Protein AF-A0A976C991-F1 (afdb_monomer_lite)

Structure (mmCIF, N/CA/C/O backbone):
data_AF-A0A976C991-F1
#
_entry.id   AF-A0A976C991-F1
#
loop_
_atom_site.group_PDB
_atom_site.id
_atom_site.type_symbol
_atom_site.label_atom_id
_atom_site.label_alt_id
_atom_site.label_comp_id
_atom_site.label_asym_id
_atom_site.label_entity_id
_atom_site.label_seq_id
_atom_site.pdbx_PDB_ins_code
_atom_site.Cartn_x
_atom_site.Cartn_y
_atom_site.Cartn_z
_atom_site.occupancy
_atom_site.B_iso_or_equiv
_atom_site.auth_seq_id
_atom_site.auth_comp_id
_atom_site.auth_asym_id
_atom_site.auth_atom_id
_atom_site.pdbx_PDB_model_num
ATOM 1 N N . MET A 1 1 ? 49.036 -10.020 -31.553 1.00 48.12 1 MET A N 1
ATOM 2 C CA . MET A 1 1 ? 48.345 -9.049 -30.674 1.00 48.12 1 MET A CA 1
ATOM 3 C C . MET A 1 1 ? 46.833 -9.334 -30.714 1.00 48.12 1 MET A C 1
ATOM 5 O O . MET A 1 1 ? 46.121 -8.750 -31.509 1.00 48.12 1 MET A O 1
ATOM 9 N N . ARG A 1 2 ? 46.355 -10.340 -29.954 1.00 54.47 2 ARG A N 1
ATOM 10 C CA . ARG A 1 2 ? 44.954 -10.852 -29.941 1.00 54.47 2 ARG A CA 1
ATOM 11 C C . ARG A 1 2 ? 44.225 -10.530 -28.621 1.00 54.47 2 ARG A C 1
ATOM 13 O O . ARG A 1 2 ? 43.400 -11.295 -28.138 1.00 54.47 2 ARG A O 1
ATOM 20 N N . ARG A 1 3 ? 44.553 -9.409 -27.989 1.00 54.09 3 ARG A N 1
ATOM 21 C CA . ARG A 1 3 ? 43.714 -8.821 -26.937 1.00 54.09 3 ARG A CA 1
ATOM 22 C C . ARG A 1 3 ? 43.017 -7.655 -27.618 1.00 54.09 3 ARG A C 1
ATOM 24 O O . ARG A 1 3 ? 43.765 -6.784 -28.029 1.00 54.09 3 ARG A O 1
ATOM 31 N N . SER A 1 4 ? 41.691 -7.688 -27.826 1.00 55.81 4 SER A N 1
ATOM 32 C CA . SER A 1 4 ? 40.838 -6.485 -28.043 1.00 55.81 4 SER A CA 1
ATOM 33 C C . SER A 1 4 ? 39.461 -6.732 -28.715 1.00 55.81 4 SER A C 1
ATOM 35 O O . SER A 1 4 ? 38.789 -5.760 -29.018 1.00 55.81 4 SER A O 1
ATOM 37 N N . GLN A 1 5 ? 38.951 -7.955 -28.928 1.00 55.62 5 GLN A N 1
ATOM 38 C CA . GLN A 1 5 ? 37.542 -8.116 -29.385 1.00 55.62 5 GLN A CA 1
ATOM 39 C C . GLN A 1 5 ? 36.626 -8.748 -28.332 1.00 55.62 5 GLN A C 1
ATOM 41 O O . GLN A 1 5 ? 35.486 -8.323 -28.167 1.00 55.62 5 GLN A O 1
ATOM 46 N N . SER A 1 6 ? 37.133 -9.704 -27.550 1.00 58.56 6 SER A N 1
ATOM 47 C CA . SER A 1 6 ? 36.365 -10.350 -26.480 1.00 58.56 6 SER A CA 1
ATOM 48 C C . SER A 1 6 ? 36.049 -9.396 -25.325 1.00 58.56 6 SER A C 1
ATOM 50 O O . SER A 1 6 ? 34.901 -9.326 -24.904 1.00 58.56 6 SER A O 1
ATOM 52 N N . THR A 1 7 ? 37.026 -8.618 -24.849 1.00 62.84 7 THR A N 1
ATOM 53 C CA . THR A 1 7 ? 36.824 -7.655 -23.753 1.00 62.84 7 THR A CA 1
ATOM 54 C C . THR A 1 7 ? 35.866 -6.537 -24.149 1.00 62.84 7 THR A C 1
ATOM 56 O O . THR A 1 7 ? 34.991 -6.207 -23.365 1.00 62.84 7 THR A O 1
ATOM 59 N N . ILE A 1 8 ? 35.962 -6.024 -25.383 1.00 66.44 8 ILE A N 1
ATOM 60 C CA . ILE A 1 8 ? 35.018 -5.034 -25.921 1.00 66.44 8 ILE A CA 1
ATOM 61 C C . ILE A 1 8 ? 33.600 -5.622 -25.903 1.00 66.44 8 ILE A C 1
ATOM 63 O O . ILE A 1 8 ? 32.719 -5.065 -25.262 1.00 66.44 8 ILE A O 1
ATOM 67 N N . ASN A 1 9 ? 33.378 -6.810 -26.471 1.00 70.62 9 ASN A N 1
ATOM 68 C CA . ASN A 1 9 ? 32.051 -7.437 -26.461 1.00 70.62 9 ASN A CA 1
ATOM 69 C C . ASN A 1 9 ? 31.515 -7.708 -25.044 1.00 70.62 9 ASN A C 1
ATOM 71 O O . ASN A 1 9 ? 30.318 -7.578 -24.801 1.00 70.62 9 ASN A O 1
ATOM 75 N N . ILE A 1 10 ? 32.385 -8.054 -24.094 1.00 73.62 10 ILE A N 1
ATOM 76 C CA . ILE A 1 10 ? 32.009 -8.252 -22.690 1.00 73.62 10 ILE A CA 1
ATOM 77 C C . ILE A 1 10 ? 31.616 -6.917 -22.043 1.00 73.62 10 ILE A C 1
ATOM 79 O O . ILE A 1 10 ? 30.524 -6.809 -21.490 1.00 73.62 10 ILE A O 1
ATOM 83 N N . THR A 1 11 ? 32.453 -5.883 -22.151 1.00 76.06 11 THR A N 1
ATOM 84 C CA . THR A 1 11 ? 32.190 -4.555 -21.579 1.00 76.06 11 THR A CA 1
ATOM 85 C C . THR A 1 11 ? 30.920 -3.935 -22.160 1.00 76.06 11 THR A C 1
ATOM 87 O O . THR A 1 11 ? 30.093 -3.436 -21.403 1.00 76.06 11 THR A O 1
ATOM 90 N N . TYR A 1 12 ? 30.693 -4.045 -23.472 1.00 79.50 12 TYR A N 1
ATOM 91 C CA . TYR A 1 12 ? 29.457 -3.579 -24.107 1.00 79.50 12 TYR A CA 1
ATOM 92 C C . TYR A 1 12 ? 28.224 -4.340 -23.604 1.00 79.50 12 TYR A C 1
ATOM 94 O O . TYR A 1 12 ? 27.193 -3.720 -23.357 1.00 79.50 12 TYR A O 1
ATOM 102 N N . ARG A 1 13 ? 28.313 -5.660 -23.379 1.00 81.12 13 ARG A N 1
ATOM 103 C CA . ARG A 1 13 ? 27.213 -6.433 -22.774 1.00 81.12 13 ARG A CA 1
ATOM 104 C C . ARG A 1 13 ? 26.906 -5.979 -21.350 1.00 81.12 13 ARG A C 1
ATOM 106 O O . ARG A 1 13 ? 25.734 -5.850 -21.016 1.00 81.12 13 ARG A O 1
ATOM 113 N N . TYR A 1 14 ? 27.925 -5.707 -20.534 1.00 84.12 14 TYR A N 1
ATOM 114 C CA . TYR A 1 14 ? 27.724 -5.179 -19.182 1.00 84.12 14 TYR A CA 1
ATOM 115 C C . TYR A 1 14 ? 27.100 -3.782 -19.195 1.00 84.12 14 TYR A C 1
ATOM 117 O O . TYR A 1 14 ? 26.157 -3.539 -18.447 1.00 84.12 14 TYR A O 1
ATOM 125 N N . ILE A 1 15 ? 27.568 -2.892 -20.075 1.00 85.44 15 ILE A N 1
ATOM 126 C CA . ILE A 1 15 ? 27.014 -1.541 -20.225 1.00 85.44 15 ILE A CA 1
ATOM 127 C C . ILE A 1 15 ? 25.557 -1.607 -20.694 1.00 85.44 15 ILE A C 1
ATOM 129 O O . ILE A 1 15 ? 24.692 -0.993 -20.079 1.00 85.44 15 ILE A O 1
ATOM 133 N N . LEU A 1 16 ? 25.253 -2.393 -21.732 1.00 82.50 16 LEU A N 1
ATOM 134 C CA . LEU A 1 16 ? 23.885 -2.558 -22.231 1.00 82.50 16 LEU A CA 1
ATOM 135 C C . LEU A 1 16 ? 22.964 -3.192 -21.186 1.00 82.50 16 LEU A C 1
ATOM 137 O O . LEU A 1 16 ? 21.811 -2.783 -21.064 1.00 82.50 16 LEU A O 1
ATOM 141 N N . LEU A 1 17 ? 23.448 -4.169 -20.417 1.00 84.31 17 LEU A N 1
ATOM 142 C CA . LEU A 1 17 ? 22.685 -4.766 -19.323 1.00 84.31 17 LEU A CA 1
ATOM 143 C C . LEU A 1 17 ? 22.387 -3.729 -18.233 1.00 84.31 17 LEU A C 1
ATOM 145 O O . LEU A 1 17 ? 21.232 -3.586 -17.843 1.00 84.31 17 LEU A O 1
ATOM 149 N N . ALA A 1 18 ? 23.398 -2.978 -17.790 1.00 85.06 18 ALA A N 1
ATOM 150 C CA . ALA A 1 18 ? 23.240 -1.929 -16.788 1.00 85.06 18 ALA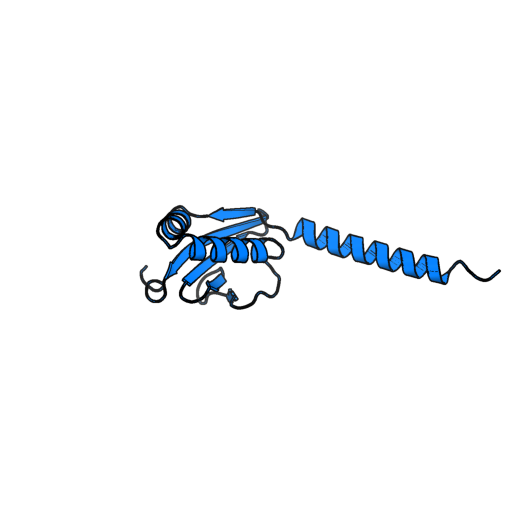 A CA 1
ATOM 151 C C . ALA A 1 18 ? 22.265 -0.840 -17.261 1.00 85.06 18 ALA A C 1
ATOM 153 O O . ALA A 1 18 ? 21.334 -0.517 -16.536 1.00 85.06 18 ALA A O 1
ATOM 154 N N . ILE A 1 19 ? 22.397 -0.357 -18.503 1.00 84.56 19 ILE A N 1
ATOM 155 C CA . ILE A 1 19 ? 21.478 0.625 -19.098 1.00 84.56 19 ILE A CA 1
ATOM 156 C C . ILE A 1 19 ? 20.045 0.087 -19.121 1.00 84.56 19 ILE A C 1
ATOM 158 O O . ILE A 1 19 ? 19.134 0.784 -18.689 1.00 84.56 19 ILE A O 1
ATOM 162 N N . ASN A 1 20 ? 19.821 -1.150 -19.572 1.00 83.19 20 ASN A N 1
ATOM 163 C CA . ASN A 1 20 ? 18.478 -1.736 -19.602 1.00 83.19 20 ASN A CA 1
ATOM 164 C C . ASN A 1 20 ? 17.877 -1.892 -18.201 1.00 83.19 20 ASN A C 1
ATOM 166 O O . ASN A 1 20 ? 16.689 -1.638 -18.017 1.00 83.19 20 ASN A O 1
ATOM 170 N N . ILE A 1 21 ? 18.680 -2.294 -17.215 1.00 80.94 21 ILE A N 1
ATOM 171 C CA . ILE A 1 21 ? 18.247 -2.394 -15.817 1.00 80.94 21 ILE A CA 1
ATOM 172 C C . ILE A 1 21 ? 17.897 -1.007 -15.273 1.00 80.94 21 ILE A C 1
ATOM 174 O O . ILE A 1 21 ? 16.830 -0.836 -14.693 1.00 80.94 21 ILE A O 1
ATOM 178 N N . THR A 1 22 ? 18.749 -0.008 -15.498 1.00 80.75 22 THR A N 1
ATOM 179 C CA . THR A 1 22 ? 18.530 1.365 -15.032 1.00 80.75 22 THR A CA 1
ATOM 180 C C . THR A 1 22 ? 17.316 2.002 -15.704 1.00 80.75 22 THR A C 1
A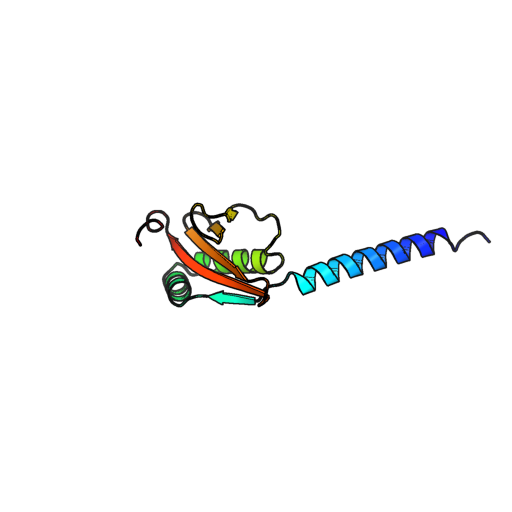TOM 182 O O . THR A 1 22 ? 16.498 2.604 -15.019 1.00 80.75 22 THR A O 1
ATOM 185 N N . ILE A 1 23 ? 17.141 1.823 -17.016 1.00 77.00 23 ILE A N 1
ATOM 186 C CA . ILE A 1 23 ? 15.960 2.299 -17.747 1.00 77.00 23 ILE A CA 1
ATOM 187 C C . ILE A 1 23 ? 14.697 1.614 -17.218 1.00 77.00 23 ILE A C 1
ATOM 189 O O . ILE A 1 23 ? 13.717 2.295 -16.926 1.00 77.00 23 ILE A O 1
ATOM 193 N N . ARG A 1 24 ? 14.719 0.285 -17.026 1.00 74.19 24 ARG A N 1
ATOM 194 C CA . ARG A 1 24 ? 13.599 -0.440 -16.402 1.00 74.19 24 ARG A CA 1
ATOM 195 C C . ARG A 1 24 ? 13.284 0.105 -15.017 1.00 74.19 24 ARG A C 1
ATOM 197 O O . ARG A 1 24 ? 12.115 0.315 -14.722 1.00 74.19 24 ARG A O 1
ATOM 204 N N . TYR A 1 25 ? 14.301 0.360 -14.199 1.00 73.81 25 TYR A N 1
ATOM 205 C CA . TYR A 1 25 ? 14.132 0.899 -12.855 1.00 73.81 25 TYR A CA 1
ATOM 206 C C . TYR A 1 25 ? 13.489 2.292 -12.882 1.00 73.81 25 TYR A C 1
ATOM 208 O O . TYR A 1 25 ? 12.464 2.499 -12.243 1.00 73.81 25 TYR A O 1
ATOM 216 N N . ILE A 1 26 ? 14.017 3.220 -13.687 1.00 73.25 26 ILE A N 1
ATOM 217 C CA . ILE A 1 26 ? 13.503 4.596 -13.788 1.00 73.25 26 ILE A CA 1
ATOM 218 C C . ILE A 1 26 ? 12.048 4.621 -14.280 1.00 73.25 26 ILE A C 1
ATOM 220 O O . ILE A 1 26 ? 11.241 5.367 -13.738 1.00 73.25 26 ILE A O 1
ATOM 224 N N . ILE A 1 27 ? 11.699 3.796 -15.274 1.00 72.44 27 ILE A N 1
ATOM 225 C CA . ILE A 1 27 ? 10.339 3.750 -15.840 1.00 72.44 27 ILE A CA 1
ATOM 226 C C . ILE A 1 27 ? 9.356 3.013 -14.911 1.00 72.44 27 ILE A C 1
ATOM 228 O O . ILE A 1 27 ? 8.153 3.258 -14.965 1.00 72.44 27 ILE A O 1
ATOM 232 N N . SER A 1 28 ? 9.846 2.118 -14.048 1.00 72.00 28 SER A N 1
ATOM 233 C CA . SER A 1 28 ? 8.989 1.344 -13.139 1.00 72.00 28 SER A CA 1
ATOM 234 C C . SER A 1 28 ? 8.672 2.079 -11.843 1.00 72.00 28 SER A C 1
ATOM 236 O O . SER A 1 28 ? 7.652 1.779 -11.233 1.00 72.00 28 SER A O 1
ATOM 238 N N . MET A 1 29 ? 9.476 3.054 -11.413 1.00 82.56 29 MET A N 1
ATOM 239 C CA . MET A 1 29 ? 9.196 3.787 -10.177 1.00 82.56 29 MET A CA 1
ATOM 240 C C . MET A 1 29 ? 7.885 4.574 -10.272 1.00 82.56 29 MET A C 1
ATOM 242 O O . MET A 1 29 ? 7.695 5.388 -11.171 1.00 82.56 29 MET A O 1
ATOM 246 N N . HIS A 1 30 ? 6.984 4.343 -9.319 1.00 90.94 30 HIS A N 1
ATOM 247 C CA . HIS A 1 30 ? 5.720 5.063 -9.209 1.00 90.94 30 HIS A CA 1
ATOM 248 C C . HIS A 1 30 ? 5.728 5.999 -8.002 1.00 90.94 30 HIS A C 1
ATOM 250 O O . HIS A 1 30 ? 6.245 5.674 -6.933 1.00 90.94 30 HIS A O 1
ATOM 256 N N . THR A 1 31 ? 5.105 7.162 -8.158 1.00 94.12 31 THR A N 1
ATOM 257 C CA . THR A 1 31 ? 4.843 8.075 -7.046 1.00 94.12 31 THR A CA 1
ATOM 258 C C . THR A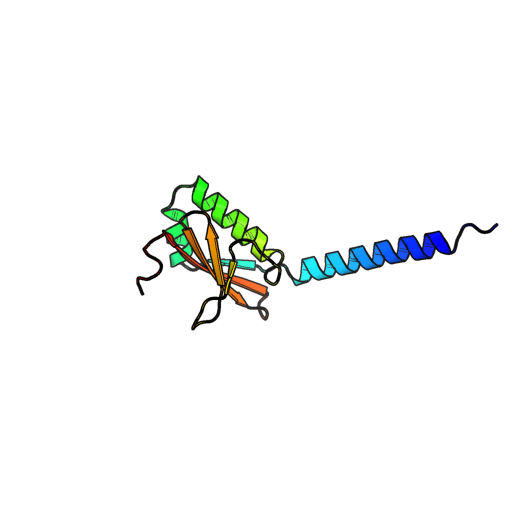 1 31 ? 3.761 7.482 -6.155 1.00 94.12 31 THR A C 1
ATOM 260 O O . THR A 1 31 ? 2.760 6.953 -6.642 1.00 94.12 31 THR A O 1
ATOM 263 N N . ILE A 1 32 ? 3.945 7.571 -4.841 1.00 97.06 32 ILE A N 1
ATOM 264 C CA . ILE A 1 32 ? 2.974 7.052 -3.881 1.00 97.06 32 ILE A CA 1
ATOM 265 C C . ILE A 1 32 ? 2.012 8.166 -3.490 1.00 97.06 32 ILE A C 1
ATOM 267 O O . ILE A 1 32 ? 2.433 9.238 -3.056 1.00 97.06 32 ILE A O 1
ATOM 271 N N . ILE A 1 33 ? 0.715 7.892 -3.594 1.00 97.56 33 ILE A N 1
ATOM 272 C CA . ILE A 1 33 ? -0.345 8.776 -3.112 1.00 97.56 33 ILE A CA 1
ATOM 273 C C . ILE A 1 33 ? -1.141 8.025 -2.052 1.00 97.56 33 ILE A C 1
ATOM 275 O O . ILE A 1 33 ? -1.478 6.859 -2.235 1.00 97.56 33 ILE A O 1
ATOM 279 N N . TYR A 1 34 ? -1.464 8.694 -0.949 1.00 97.50 34 TYR A N 1
ATOM 280 C CA . TYR A 1 34 ? -2.288 8.134 0.119 1.00 97.50 34 TYR A CA 1
ATOM 281 C C . TYR A 1 34 ? -3.639 8.840 0.141 1.00 97.50 34 TYR A C 1
ATOM 283 O O . TYR A 1 34 ? -3.705 10.069 0.099 1.00 97.50 34 TYR A O 1
ATOM 291 N N . THR A 1 35 ? -4.724 8.076 0.240 1.00 97.69 35 THR A N 1
ATOM 292 C CA . THR A 1 35 ? -6.039 8.654 0.538 1.00 97.69 35 THR A CA 1
ATOM 293 C C . THR A 1 35 ? -6.068 9.221 1.959 1.00 97.69 35 THR A C 1
ATOM 295 O O . THR A 1 35 ? -5.270 8.843 2.821 1.00 97.69 35 THR A O 1
ATOM 298 N N . LYS A 1 36 ? -7.061 10.072 2.247 1.00 96.06 36 LYS A N 1
ATOM 299 C CA . LYS A 1 36 ? -7.296 10.574 3.610 1.00 96.06 36 LYS A CA 1
ATOM 300 C C . LYS A 1 36 ? -7.502 9.440 4.622 1.00 96.06 36 LYS A C 1
ATOM 302 O O . LYS A 1 36 ? -6.997 9.541 5.735 1.00 96.06 36 LYS A O 1
ATOM 307 N N . SER A 1 37 ? -8.196 8.362 4.230 1.00 94.88 37 SER A N 1
ATOM 308 C CA . SER A 1 37 ? -8.396 7.184 5.092 1.00 94.88 37 SER A CA 1
ATOM 309 C C . SER A 1 37 ? -7.060 6.539 5.456 1.00 94.88 37 SER A C 1
ATOM 311 O O . SER A 1 37 ? -6.722 6.416 6.632 1.00 94.88 37 SER A O 1
ATOM 313 N N . ALA A 1 38 ? -6.235 6.240 4.447 1.00 96.50 38 ALA A N 1
ATOM 314 C CA . ALA A 1 38 ? -4.927 5.628 4.649 1.00 96.50 38 ALA A CA 1
ATOM 315 C C . ALA A 1 38 ? -4.009 6.498 5.525 1.00 96.50 38 ALA A C 1
ATOM 317 O O . ALA A 1 38 ? -3.360 5.986 6.439 1.00 96.50 38 ALA A O 1
ATOM 318 N N . GLN A 1 39 ? -3.985 7.814 5.284 1.00 97.44 39 GLN A N 1
ATOM 319 C CA . GLN A 1 39 ? -3.226 8.765 6.100 1.00 97.44 39 GLN A CA 1
ATOM 320 C C . GLN A 1 39 ? -3.684 8.750 7.562 1.00 97.44 39 GLN A C 1
ATOM 322 O O . GLN A 1 39 ? -2.850 8.715 8.467 1.00 97.44 39 GLN A O 1
ATOM 327 N N . GLN A 1 40 ? -4.997 8.748 7.802 1.00 95.69 40 GLN A N 1
ATOM 328 C CA . GLN A 1 40 ? -5.549 8.734 9.152 1.00 95.69 40 GLN A CA 1
ATOM 329 C C . GLN A 1 40 ? -5.211 7.434 9.889 1.00 95.69 40 GLN A C 1
ATOM 331 O O . GLN A 1 40 ? -4.797 7.478 11.049 1.00 95.69 40 GLN A O 1
ATOM 336 N N . SER A 1 41 ? -5.314 6.288 9.215 1.00 94.81 41 SER A N 1
ATOM 337 C CA . SER A 1 41 ? -4.932 4.992 9.779 1.00 94.81 41 SER A CA 1
ATOM 338 C C . SER A 1 41 ? -3.448 4.942 10.146 1.00 94.81 41 SER A C 1
ATOM 340 O O . SER A 1 41 ? -3.105 4.546 11.260 1.00 94.81 41 SER A O 1
ATOM 342 N N . LEU A 1 42 ? -2.562 5.400 9.253 1.00 95.69 42 LEU A N 1
ATOM 343 C CA . LEU A 1 42 ? -1.117 5.481 9.506 1.00 95.69 42 LEU A CA 1
ATOM 344 C C . LEU A 1 42 ? -0.774 6.425 10.664 1.00 95.69 42 LEU A C 1
ATOM 346 O O . LEU A 1 42 ? 0.135 6.136 11.437 1.00 95.69 42 LEU A O 1
ATOM 350 N N . LYS A 1 43 ? -1.515 7.527 10.814 1.00 95.50 43 LYS A N 1
ATOM 351 C CA . LYS A 1 43 ? -1.338 8.477 11.920 1.00 95.50 43 LYS A CA 1
ATOM 352 C C . LYS A 1 43 ? -1.773 7.901 13.272 1.00 95.50 43 LYS A C 1
ATOM 354 O O . LYS A 1 43 ? -1.183 8.243 14.291 1.00 95.50 43 LYS A O 1
ATOM 359 N N . ASN A 1 44 ? -2.800 7.053 13.284 1.00 92.38 44 ASN A N 1
ATOM 360 C CA . ASN A 1 44 ? -3.392 6.512 14.510 1.00 92.38 44 ASN A CA 1
ATOM 361 C C . ASN A 1 44 ? -2.708 5.234 15.024 1.00 92.38 44 ASN A C 1
ATOM 363 O O . ASN A 1 44 ? -2.954 4.826 16.158 1.00 92.38 44 ASN A O 1
ATOM 367 N N . MET A 1 45 ? -1.888 4.569 14.209 1.00 92.56 45 MET A N 1
ATOM 368 C CA . MET A 1 45 ? -1.175 3.357 14.621 1.00 92.56 45 MET A CA 1
ATOM 369 C C . MET A 1 45 ? 0.153 3.667 15.328 1.00 92.56 45 MET A C 1
ATOM 371 O O . MET A 1 45 ? 0.653 4.788 15.318 1.00 92.56 45 MET A O 1
ATOM 375 N N . GLN A 1 46 ? 0.770 2.638 15.913 1.00 94.62 46 GLN A N 1
ATOM 376 C CA . GLN A 1 46 ? 2.106 2.755 16.503 1.00 94.62 46 GLN A CA 1
ATOM 377 C C . GLN A 1 46 ? 3.139 3.185 15.451 1.00 94.62 46 GLN A C 1
ATOM 379 O O . GLN A 1 46 ? 3.204 2.599 14.367 1.00 94.62 46 GLN A O 1
ATOM 384 N N . SER A 1 47 ? 3.998 4.145 15.800 1.00 94.25 47 SER A N 1
ATOM 385 C CA . SER A 1 47 ? 4.990 4.747 14.894 1.00 94.25 47 SER A CA 1
ATOM 386 C C . SER A 1 47 ? 5.888 3.714 14.208 1.00 94.25 47 SER A C 1
ATOM 388 O O . SER A 1 47 ? 6.072 3.759 12.994 1.00 94.25 47 SER A O 1
ATOM 390 N N . ALA A 1 48 ? 6.371 2.721 14.959 1.00 96.12 48 ALA A N 1
ATOM 391 C CA . ALA A 1 48 ? 7.184 1.634 14.418 1.00 96.12 48 ALA A CA 1
ATOM 392 C C . ALA A 1 48 ? 6.432 0.809 13.357 1.00 96.12 48 ALA A C 1
ATOM 394 O O . ALA A 1 48 ? 7.020 0.369 12.370 1.00 96.12 48 ALA A O 1
ATOM 395 N N . LYS A 1 49 ? 5.119 0.611 13.529 1.00 96.31 49 LYS A N 1
ATOM 396 C CA . LYS A 1 49 ? 4.298 -0.118 12.558 1.00 96.31 49 LYS A CA 1
ATOM 397 C C . LYS A 1 49 ? 4.040 0.715 11.305 1.00 96.31 49 LYS A C 1
ATOM 399 O O . LYS A 1 49 ? 4.141 0.171 10.208 1.00 96.31 49 LYS A O 1
ATOM 404 N N . ALA A 1 50 ? 3.765 2.010 11.464 1.00 97.06 50 ALA A N 1
ATOM 405 C CA . ALA A 1 50 ? 3.605 2.929 10.341 1.00 97.06 50 ALA A CA 1
ATOM 406 C C . ALA A 1 50 ? 4.875 2.966 9.483 1.00 97.06 50 ALA A C 1
ATOM 408 O O . ALA A 1 50 ? 4.792 2.765 8.275 1.00 97.06 50 ALA A O 1
ATOM 409 N N . ALA A 1 51 ? 6.048 3.103 10.109 1.00 97.56 51 ALA A N 1
ATOM 410 C CA . ALA A 1 51 ? 7.334 3.090 9.414 1.00 97.56 51 ALA A CA 1
ATOM 411 C C . ALA A 1 51 ? 7.547 1.803 8.596 1.00 97.56 51 ALA A C 1
ATOM 413 O O . ALA A 1 51 ? 7.883 1.872 7.418 1.00 97.56 51 ALA A O 1
ATOM 414 N N . GLN A 1 52 ? 7.252 0.631 9.175 1.00 97.69 52 GLN A N 1
ATOM 415 C CA . GLN A 1 52 ? 7.338 -0.653 8.462 1.00 97.69 52 GLN A CA 1
ATOM 416 C C . GLN A 1 52 ? 6.391 -0.747 7.259 1.00 97.69 52 GLN A C 1
ATOM 418 O O . GLN A 1 52 ? 6.697 -1.417 6.272 1.00 97.69 52 GLN A O 1
ATOM 423 N N . ILE A 1 53 ? 5.205 -0.142 7.351 1.00 97.62 53 ILE A N 1
ATOM 424 C CA . ILE A 1 53 ? 4.252 -0.116 6.241 1.00 97.62 53 ILE A CA 1
ATOM 425 C C . ILE A 1 53 ? 4.763 0.806 5.136 1.00 97.62 53 ILE A C 1
ATOM 427 O O . ILE A 1 53 ? 4.790 0.379 3.983 1.00 97.62 53 ILE A O 1
ATOM 431 N N . LEU A 1 54 ? 5.201 2.017 5.485 1.00 97.50 54 LEU A N 1
ATOM 432 C CA . LEU A 1 54 ? 5.744 2.990 4.535 1.00 97.50 54 LEU A CA 1
ATOM 433 C C . LEU A 1 54 ? 6.927 2.401 3.756 1.00 97.50 54 LEU A C 1
ATOM 435 O O . LEU A 1 54 ? 6.897 2.396 2.530 1.00 97.50 54 LEU A O 1
ATOM 439 N N . GLU A 1 55 ? 7.887 1.785 4.448 1.00 97.38 55 GLU A N 1
ATOM 440 C CA . GLU A 1 55 ? 9.052 1.141 3.827 1.00 97.38 55 GLU A CA 1
ATOM 441 C C . GLU A 1 55 ? 8.647 0.053 2.815 1.00 97.38 55 GLU A C 1
ATOM 443 O O . GLU A 1 55 ? 9.187 -0.042 1.710 1.00 97.38 55 GLU A O 1
ATOM 448 N N . LYS A 1 56 ? 7.657 -0.780 3.160 1.00 97.38 56 LYS A N 1
ATOM 449 C CA . LYS A 1 56 ? 7.171 -1.826 2.249 1.00 97.38 56 LYS A CA 1
ATOM 450 C C . LYS A 1 56 ? 6.418 -1.254 1.054 1.00 97.38 56 LYS A C 1
ATOM 452 O O . LYS A 1 56 ? 6.538 -1.802 -0.039 1.00 97.38 56 LYS A O 1
ATOM 457 N N . VAL A 1 57 ? 5.652 -0.182 1.240 1.00 97.19 57 VAL A N 1
ATOM 458 C CA . VAL A 1 57 ? 4.978 0.504 0.130 1.00 97.19 57 VAL A CA 1
ATOM 459 C C . VAL A 1 57 ? 6.011 1.144 -0.797 1.00 97.19 57 VAL A C 1
ATOM 461 O O . VAL A 1 57 ? 5.900 0.983 -2.006 1.00 97.19 57 VAL A O 1
ATOM 464 N N . GLU A 1 58 ? 7.057 1.773 -0.260 1.00 95.50 58 GLU A N 1
ATOM 465 C CA . GLU A 1 58 ? 8.191 2.300 -1.034 1.00 95.50 58 GLU A CA 1
ATOM 466 C C . GLU A 1 58 ? 8.936 1.214 -1.808 1.00 95.50 58 GLU A C 1
ATOM 468 O O . GLU A 1 58 ? 9.332 1.421 -2.955 1.00 95.50 58 GLU A O 1
ATOM 473 N N . HIS A 1 59 ? 9.108 0.033 -1.213 1.00 94.38 59 HIS A N 1
ATOM 474 C CA . HIS A 1 59 ? 9.678 -1.111 -1.915 1.00 94.38 59 HIS A CA 1
ATOM 475 C C . HIS A 1 59 ? 8.817 -1.540 -3.109 1.00 94.38 59 HIS A C 1
ATOM 477 O O . HIS A 1 59 ? 9.350 -1.792 -4.187 1.00 94.38 59 HIS A O 1
ATOM 483 N N . ILE A 1 60 ? 7.493 -1.592 -2.941 1.00 95.56 60 ILE A N 1
ATOM 484 C CA . ILE A 1 60 ? 6.576 -1.912 -4.042 1.00 95.56 60 ILE A CA 1
ATOM 485 C C . ILE A 1 60 ? 6.603 -0.805 -5.093 1.00 95.56 60 ILE A C 1
ATOM 487 O O . ILE A 1 60 ? 6.678 -1.100 -6.277 1.00 95.56 60 ILE A O 1
ATOM 491 N N . ALA A 1 61 ? 6.600 0.460 -4.682 1.00 94.00 61 ALA A N 1
ATOM 492 C CA . ALA A 1 61 ? 6.597 1.602 -5.587 1.00 94.00 61 ALA A CA 1
ATOM 493 C C . ALA A 1 61 ? 7.821 1.641 -6.515 1.00 94.00 61 ALA A C 1
ATOM 495 O O . ALA A 1 61 ? 7.727 2.181 -7.613 1.00 94.00 61 ALA A O 1
ATOM 496 N N . ARG A 1 62 ? 8.953 1.051 -6.103 1.00 91.69 62 ARG A N 1
ATOM 497 C CA . ARG A 1 62 ? 10.160 0.931 -6.935 1.00 91.69 62 ARG A CA 1
ATOM 498 C C . ARG A 1 62 ? 10.018 -0.043 -8.102 1.00 91.69 62 ARG A C 1
ATOM 500 O O . ARG A 1 62 ? 10.664 0.150 -9.127 1.00 91.69 62 ARG A O 1
ATOM 507 N N . ASP A 1 63 ? 9.185 -1.063 -7.947 1.00 90.88 63 ASP A N 1
ATOM 508 C CA . ASP A 1 63 ? 8.877 -2.032 -8.997 1.00 90.88 63 ASP A CA 1
ATOM 509 C C . ASP A 1 63 ? 7.428 -2.530 -8.850 1.00 90.88 63 ASP A C 1
ATOM 511 O O . ASP A 1 63 ? 7.205 -3.648 -8.392 1.00 90.88 63 ASP A O 1
ATOM 515 N N . PRO A 1 64 ? 6.402 -1.725 -9.177 1.00 90.62 64 PRO A N 1
ATOM 516 C CA . PRO A 1 64 ? 5.011 -2.035 -8.822 1.00 90.62 64 PRO A CA 1
ATOM 517 C C . PRO A 1 64 ? 4.458 -3.298 -9.479 1.00 90.62 64 PRO A C 1
ATOM 519 O O . PRO A 1 64 ? 3.516 -3.896 -8.958 1.00 90.62 64 PRO A O 1
ATOM 522 N N . HIS A 1 65 ? 5.056 -3.711 -10.599 1.00 88.00 65 HIS A N 1
ATOM 523 C CA . HIS A 1 65 ? 4.712 -4.932 -11.335 1.00 88.00 65 HIS A CA 1
ATOM 524 C C . HIS A 1 65 ? 5.603 -6.124 -10.969 1.00 88.00 65 HIS A C 1
ATOM 526 O O . HIS A 1 65 ? 5.394 -7.228 -11.474 1.00 88.00 65 HIS A O 1
ATOM 532 N N . GLY A 1 66 ? 6.580 -5.910 -10.089 1.00 88.25 66 GLY A N 1
ATOM 533 C CA . GLY A 1 66 ? 7.473 -6.930 -9.572 1.00 88.25 66 GLY A CA 1
ATOM 534 C C . GLY A 1 66 ? 6.783 -7.953 -8.675 1.00 88.25 66 GLY A C 1
ATOM 535 O O . GLY A 1 66 ? 5.659 -7.782 -8.193 1.00 88.25 66 GLY A O 1
ATOM 536 N N . VAL A 1 67 ? 7.498 -9.046 -8.412 1.00 89.06 67 VAL A N 1
ATOM 537 C CA . VAL A 1 67 ? 7.054 -10.069 -7.462 1.00 89.06 67 VAL A CA 1
ATOM 538 C C . VAL A 1 67 ? 7.396 -9.607 -6.050 1.00 89.06 67 VAL A C 1
ATOM 540 O O . VAL A 1 67 ? 8.560 -9.569 -5.658 1.00 89.06 67 VAL A O 1
ATOM 543 N N . HIS A 1 68 ? 6.364 -9.292 -5.267 1.00 94.19 68 HIS A N 1
ATOM 544 C CA . HIS A 1 68 ? 6.505 -8.855 -3.879 1.00 94.19 68 HIS A CA 1
ATOM 545 C C . HIS A 1 68 ? 5.918 -9.874 -2.911 1.00 94.19 68 HIS A C 1
ATOM 547 O O . HIS A 1 68 ? 4.790 -10.347 -3.067 1.00 94.19 68 HIS A O 1
ATOM 553 N N . ASN A 1 69 ? 6.663 -10.171 -1.849 1.00 93.69 69 ASN A N 1
ATOM 554 C CA . ASN A 1 69 ? 6.201 -11.072 -0.799 1.00 93.69 69 ASN A CA 1
ATOM 555 C C . ASN A 1 69 ? 4.965 -10.506 -0.088 1.00 93.69 69 ASN A C 1
ATOM 557 O O . ASN A 1 69 ? 4.918 -9.325 0.258 1.00 93.69 69 ASN A O 1
ATOM 561 N N . ASN A 1 70 ? 4.001 -11.378 0.221 1.00 95.50 70 ASN A N 1
ATOM 562 C CA . ASN A 1 70 ? 2.759 -11.039 0.930 1.00 95.50 70 ASN A CA 1
ATOM 563 C C . ASN A 1 70 ? 1.828 -10.062 0.192 1.00 95.50 70 ASN A C 1
ATOM 565 O O . ASN A 1 70 ? 0.934 -9.481 0.818 1.00 95.50 70 ASN A O 1
ATOM 569 N N . VAL A 1 71 ? 2.011 -9.903 -1.119 1.00 97.06 71 VAL A N 1
ATOM 570 C CA . VAL A 1 71 ? 1.084 -9.193 -1.999 1.00 97.06 71 VAL A CA 1
ATOM 571 C C . VAL A 1 71 ? 0.149 -10.196 -2.669 1.00 97.06 71 VAL A C 1
ATOM 573 O O . VAL A 1 71 ? 0.553 -11.275 -3.092 1.00 97.06 71 VAL A O 1
ATOM 576 N N . THR A 1 72 ? -1.134 -9.860 -2.751 1.00 95.56 72 THR A N 1
ATOM 577 C CA . THR A 1 72 ? -2.129 -10.653 -3.482 1.00 95.56 72 THR A CA 1
ATOM 578 C C . THR A 1 72 ? -3.054 -9.716 -4.243 1.00 95.56 72 THR A C 1
ATOM 580 O O . THR A 1 72 ? -3.469 -8.696 -3.691 1.00 95.56 72 THR A O 1
ATOM 583 N N . LYS A 1 73 ? -3.411 -10.061 -5.485 1.00 95.56 73 LYS A N 1
ATOM 584 C CA . LYS A 1 73 ? -4.456 -9.342 -6.223 1.00 95.56 73 LYS A CA 1
ATOM 585 C C . LYS A 1 73 ? -5.805 -9.520 -5.519 1.00 95.56 73 LYS A C 1
ATOM 587 O O . LYS A 1 73 ? -6.103 -10.601 -5.004 1.00 95.56 73 LYS A O 1
ATOM 592 N N . LEU A 1 74 ? -6.591 -8.451 -5.450 1.00 93.88 74 LEU A N 1
ATOM 593 C CA . LEU A 1 74 ? -7.934 -8.500 -4.880 1.00 93.88 74 LEU A CA 1
ATOM 594 C C . LEU A 1 74 ? -8.869 -9.309 -5.789 1.00 93.88 74 LEU A C 1
ATOM 596 O O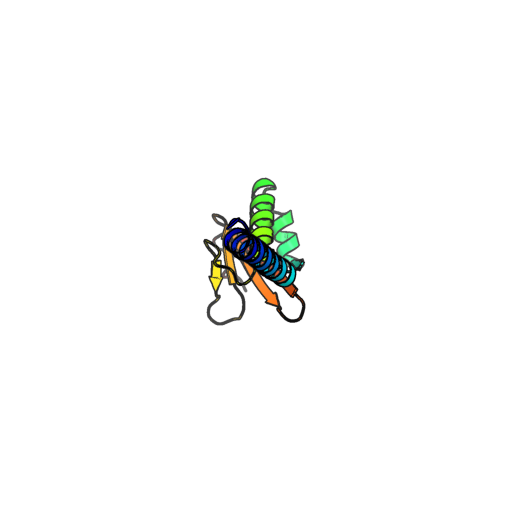 . LEU A 1 74 ? -8.703 -9.345 -7.005 1.00 93.88 74 LEU A O 1
ATOM 600 N N . GLN A 1 75 ? -9.841 -9.980 -5.175 1.00 91.75 75 GLN A N 1
ATOM 601 C CA . GLN A 1 75 ? -10.905 -10.688 -5.885 1.00 91.75 75 GLN A CA 1
ATOM 602 C C . GLN A 1 75 ? -12.122 -9.763 -5.978 1.00 91.75 75 GLN A C 1
ATOM 604 O O . GLN A 1 75 ? -12.451 -9.092 -5.000 1.00 91.75 75 GLN A O 1
ATOM 609 N N . GLY A 1 76 ? -12.767 -9.703 -7.144 1.00 88.12 76 GLY A N 1
ATOM 610 C CA . GLY A 1 76 ? -13.983 -8.906 -7.365 1.00 88.12 76 GLY A CA 1
ATOM 611 C C . GLY A 1 76 ? -13.782 -7.394 -7.538 1.00 88.12 76 GLY A C 1
ATOM 612 O O . GLY A 1 76 ? -14.756 -6.691 -7.781 1.00 88.12 76 GLY A O 1
ATOM 613 N N . ARG A 1 77 ? -12.548 -6.881 -7.442 1.00 88.56 77 ARG A N 1
ATOM 614 C CA . ARG A 1 77 ? -12.196 -5.491 -7.776 1.00 88.56 77 ARG A CA 1
ATOM 615 C C . ARG A 1 77 ? -10.730 -5.364 -8.169 1.00 88.56 77 ARG A C 1
ATOM 617 O O . ARG A 1 77 ? -9.911 -6.194 -7.770 1.00 88.56 77 ARG A O 1
ATOM 624 N N . ASP A 1 78 ? -10.405 -4.299 -8.890 1.00 90.88 78 ASP A N 1
ATOM 625 C CA . ASP A 1 78 ? -9.019 -3.967 -9.198 1.00 90.88 78 ASP A CA 1
ATOM 626 C C . ASP A 1 78 ? -8.245 -3.525 -7.955 1.00 90.88 78 ASP A C 1
ATOM 628 O O . ASP A 1 78 ? -8.787 -2.965 -6.999 1.00 90.88 78 ASP A O 1
ATOM 632 N N . GLY A 1 79 ? -6.944 -3.801 -7.984 1.00 95.12 79 GLY A N 1
ATOM 633 C CA . GLY A 1 79 ? -6.021 -3.494 -6.905 1.00 95.12 79 GLY A CA 1
ATOM 634 C C . GLY A 1 79 ? -5.451 -4.723 -6.214 1.00 95.12 79 GLY A C 1
ATOM 635 O O . GLY A 1 79 ? -5.670 -5.882 -6.580 1.00 95.12 79 GLY A O 1
ATOM 636 N N . TYR A 1 80 ? -4.665 -4.432 -5.193 1.00 97.19 80 TYR A N 1
ATOM 637 C CA . TYR A 1 80 ? -3.797 -5.372 -4.517 1.00 97.19 80 TYR A CA 1
ATOM 638 C C . TYR A 1 80 ? -3.905 -5.183 -3.012 1.00 97.19 80 TYR A C 1
ATOM 640 O O . TYR A 1 80 ? -4.235 -4.111 -2.501 1.00 97.19 80 TYR A O 1
ATOM 648 N N . ARG A 1 81 ? -3.599 -6.258 -2.295 1.00 95.81 81 ARG A N 1
ATOM 649 C CA . ARG A 1 81 ? -3.489 -6.281 -0.845 1.00 95.81 81 ARG A CA 1
ATOM 650 C C . ARG A 1 81 ? -2.087 -6.714 -0.462 1.00 95.81 81 ARG A C 1
ATOM 652 O O . ARG A 1 81 ? -1.731 -7.871 -0.679 1.00 95.81 81 ARG A O 1
ATOM 659 N N . LEU A 1 82 ? -1.355 -5.831 0.200 1.00 97.00 82 LEU A N 1
ATOM 660 C CA . LEU A 1 82 ? -0.131 -6.166 0.920 1.00 97.00 82 LEU A CA 1
ATOM 661 C C . LEU A 1 82 ? -0.474 -6.510 2.376 1.00 97.00 82 LEU A C 1
ATOM 663 O O . LEU A 1 82 ? -1.231 -5.793 3.033 1.00 97.00 82 LEU A O 1
ATOM 667 N N . ARG A 1 83 ? 0.105 -7.591 2.904 1.00 95.94 83 ARG A N 1
ATOM 668 C CA . ARG A 1 83 ? 0.031 -7.930 4.330 1.00 95.94 83 ARG A CA 1
ATOM 669 C C . ARG A 1 83 ? 1.326 -7.567 5.060 1.00 95.94 83 ARG A C 1
ATOM 671 O O . ARG A 1 83 ? 2.408 -8.001 4.672 1.00 95.94 83 ARG A O 1
ATOM 678 N N . VAL A 1 84 ? 1.196 -6.838 6.170 1.00 95.94 84 VAL A N 1
ATOM 679 C CA . VAL A 1 84 ? 2.302 -6.438 7.056 1.00 95.94 84 VAL A CA 1
ATOM 680 C C . VAL A 1 84 ? 1.971 -6.851 8.491 1.00 95.94 84 VAL A C 1
ATOM 682 O O . VAL A 1 84 ? 1.359 -6.105 9.253 1.00 95.94 84 VAL A O 1
ATOM 685 N N . GLY A 1 85 ? 2.330 -8.084 8.861 1.00 93.12 85 GLY A N 1
ATOM 686 C CA . GLY A 1 85 ? 1.913 -8.680 10.136 1.00 93.12 85 GLY A CA 1
ATOM 687 C C . GLY A 1 85 ? 0.389 -8.814 10.211 1.00 93.12 85 GLY A C 1
ATOM 688 O O . GLY A 1 85 ? -0.214 -9.534 9.407 1.00 93.12 85 GLY A O 1
ATOM 689 N N . ASP A 1 86 ? -0.231 -8.097 11.146 1.00 92.38 86 ASP A N 1
ATOM 690 C CA . ASP A 1 86 ? -1.688 -8.020 11.303 1.00 92.38 86 ASP A CA 1
ATOM 691 C C . ASP A 1 86 ? -2.325 -6.818 10.594 1.00 92.38 86 ASP A C 1
ATOM 693 O O . ASP A 1 86 ? -3.507 -6.562 10.772 1.00 92.38 86 ASP A O 1
ATOM 697 N N . TRP A 1 87 ? -1.590 -6.112 9.737 1.00 95.00 87 TRP A N 1
ATOM 698 C CA . TRP A 1 87 ? -2.128 -5.009 8.940 1.00 95.00 87 TRP A CA 1
ATOM 699 C C . TRP A 1 87 ? -2.285 -5.394 7.470 1.00 95.00 87 TRP A C 1
ATOM 701 O O . TRP A 1 87 ? -1.515 -6.192 6.923 1.00 95.00 87 TRP A O 1
ATOM 711 N N . ARG A 1 88 ? -3.304 -4.827 6.824 1.00 95.50 88 ARG A N 1
ATOM 712 C CA . ARG A 1 88 ? -3.576 -4.942 5.390 1.00 95.50 88 ARG A CA 1
ATOM 713 C C . ARG A 1 88 ? -3.496 -3.563 4.763 1.00 95.50 88 ARG A C 1
ATOM 715 O O . ARG A 1 88 ? -4.171 -2.650 5.215 1.00 95.50 88 ARG A O 1
ATOM 722 N N . VAL A 1 89 ? -2.707 -3.448 3.708 1.00 96.88 89 VAL A N 1
ATOM 723 C CA . VAL A 1 89 ? -2.594 -2.242 2.892 1.00 96.88 89 VAL A CA 1
ATOM 724 C C . VAL A 1 89 ? -3.272 -2.534 1.565 1.00 96.88 89 VAL A C 1
ATOM 726 O O . VAL A 1 89 ? -2.874 -3.465 0.861 1.00 96.88 89 VAL A O 1
ATOM 729 N N . LEU A 1 90 ? -4.317 -1.779 1.252 1.00 96.56 90 LEU A N 1
ATOM 730 C CA . LEU A 1 90 ? -5.020 -1.850 -0.020 1.00 96.56 90 LEU A CA 1
ATOM 731 C C . LEU A 1 90 ? -4.474 -0.767 -0.935 1.00 96.56 90 LEU A C 1
ATOM 733 O O . LEU A 1 90 ? -4.420 0.397 -0.541 1.00 96.56 90 LEU A O 1
ATOM 737 N N . TYR A 1 91 ? -4.076 -1.139 -2.145 1.00 97.56 91 TYR A N 1
ATOM 738 C CA . TYR A 1 91 ? -3.541 -0.180 -3.100 1.00 97.56 91 TYR A CA 1
ATOM 739 C C . TYR A 1 91 ? -3.894 -0.536 -4.542 1.00 97.56 91 TYR A C 1
ATOM 741 O O . TYR A 1 91 ? -4.162 -1.691 -4.873 1.00 97.56 91 TYR A O 1
ATOM 749 N N . THR A 1 92 ? -3.874 0.468 -5.409 1.00 96.75 92 THR A N 1
ATOM 750 C CA . THR A 1 92 ? -4.052 0.330 -6.857 1.00 96.75 92 THR A CA 1
ATOM 751 C C . THR A 1 92 ? -2.855 0.930 -7.581 1.00 96.75 92 THR A C 1
ATOM 753 O O . THR A 1 92 ? -2.200 1.834 -7.065 1.00 96.75 92 THR A O 1
ATOM 756 N N . ILE A 1 93 ? -2.575 0.443 -8.787 1.00 95.38 93 ILE A N 1
ATOM 757 C CA . ILE A 1 93 ? -1.494 0.953 -9.635 1.00 95.38 93 ILE A CA 1
ATOM 758 C C . ILE A 1 93 ? -2.136 1.598 -10.861 1.00 95.38 93 ILE A C 1
ATOM 760 O O . ILE A 1 93 ? -2.908 0.949 -11.565 1.00 95.38 93 ILE A O 1
ATOM 764 N N . ASN A 1 94 ? -1.825 2.869 -11.107 1.00 93.12 94 ASN A N 1
ATOM 765 C CA . ASN A 1 94 ? -2.190 3.577 -12.326 1.00 93.12 94 ASN A CA 1
ATOM 766 C C . ASN A 1 94 ? -0.940 3.775 -13.188 1.00 93.12 94 ASN A C 1
ATOM 768 O O . ASN A 1 94 ? -0.155 4.697 -12.958 1.00 93.12 94 ASN A O 1
ATOM 772 N N . ASN A 1 95 ? -0.795 2.925 -14.204 1.00 88.69 95 ASN A N 1
ATOM 773 C CA . ASN A 1 95 ? 0.344 2.947 -15.123 1.00 88.69 95 ASN A CA 1
ATOM 774 C C . ASN A 1 95 ? 0.395 4.216 -15.980 1.00 88.69 95 ASN A C 1
ATOM 776 O O . ASN A 1 95 ? 1.479 4.657 -16.345 1.00 88.69 95 ASN A O 1
ATOM 780 N N . ASN A 1 96 ? -0.755 4.827 -16.280 1.00 87.88 96 ASN A N 1
ATOM 781 C CA . ASN A 1 96 ? -0.807 6.023 -17.124 1.00 87.88 96 ASN A CA 1
ATOM 782 C C . ASN A 1 96 ? -0.261 7.254 -16.393 1.00 87.88 96 ASN A C 1
ATOM 784 O O . ASN A 1 96 ? 0.185 8.201 -17.030 1.00 87.88 96 ASN A O 1
ATOM 788 N N . GLN A 1 97 ? -0.323 7.247 -15.060 1.00 89.31 97 GLN A N 1
ATOM 789 C CA . GLN A 1 97 ? 0.130 8.348 -14.210 1.00 89.31 97 GLN A CA 1
ATOM 790 C C . GLN A 1 97 ? 1.403 8.010 -13.427 1.00 89.31 97 GLN A C 1
ATOM 792 O O . GLN A 1 97 ? 1.900 8.868 -12.706 1.00 89.31 97 GLN A O 1
ATOM 797 N N . LEU A 1 98 ? 1.918 6.780 -13.546 1.00 90.69 98 LEU A N 1
ATOM 798 C CA . LEU A 1 98 ? 2.993 6.247 -12.705 1.00 90.69 98 LEU A CA 1
ATOM 799 C C . LEU A 1 98 ? 2.689 6.447 -11.211 1.00 90.69 98 LEU A C 1
ATOM 801 O O . LEU A 1 98 ? 3.522 6.928 -10.445 1.00 90.69 98 LEU A O 1
ATOM 805 N N . VAL A 1 99 ? 1.465 6.105 -10.795 1.00 93.94 99 VAL A N 1
ATOM 806 C CA . VAL A 1 99 ? 0.990 6.282 -9.413 1.00 93.94 99 VAL A CA 1
ATOM 807 C C . VAL A 1 99 ? 0.674 4.943 -8.756 1.00 93.94 99 VAL A C 1
ATOM 809 O O . VAL A 1 99 ? -0.080 4.136 -9.298 1.00 93.94 99 VAL A O 1
ATOM 812 N N . LEU A 1 100 ? 1.187 4.747 -7.542 1.00 96.75 100 LEU A N 1
ATOM 813 C CA . LEU A 1 100 ? 0.714 3.743 -6.595 1.00 96.75 100 LEU A CA 1
ATOM 814 C C . LEU A 1 100 ? -0.182 4.446 -5.570 1.00 96.75 100 LEU A C 1
ATOM 816 O O . LEU A 1 100 ? 0.291 5.184 -4.707 1.00 96.75 100 LEU A O 1
ATOM 820 N N . LEU A 1 101 ? -1.490 4.230 -5.674 1.00 97.56 101 LEU A N 1
ATOM 821 C CA . LEU A 1 101 ? -2.473 4.821 -4.772 1.00 97.56 101 LEU A CA 1
ATOM 822 C C . LEU A 1 101 ? -2.746 3.859 -3.618 1.00 97.56 101 LEU A C 1
ATOM 824 O O . LEU A 1 101 ? -3.368 2.818 -3.816 1.00 97.56 101 LEU A O 1
ATOM 828 N N . VAL A 1 102 ? -2.324 4.220 -2.411 1.00 97.88 102 VAL A N 1
ATOM 829 C CA . VAL A 1 102 ? -2.706 3.531 -1.178 1.00 97.88 102 VAL A CA 1
ATOM 830 C C . VAL A 1 102 ? -4.109 3.981 -0.789 1.00 97.88 102 VAL A C 1
ATOM 832 O O . VAL A 1 102 ? -4.325 5.112 -0.348 1.00 97.88 102 VAL A O 1
ATOM 835 N N . VAL A 1 103 ? -5.065 3.075 -0.978 1.00 96.94 103 VAL A N 1
ATOM 836 C CA . VAL A 1 103 ? -6.494 3.300 -0.759 1.00 96.94 103 VAL A CA 1
ATOM 837 C C . VAL A 1 103 ? -6.833 3.227 0.722 1.00 96.94 103 VAL A C 1
ATOM 839 O O . VAL A 1 103 ? -7.564 4.087 1.207 1.00 96.94 103 VAL A O 1
ATOM 842 N N . ASP A 1 104 ? -6.302 2.233 1.437 1.00 95.00 104 ASP A N 1
ATOM 843 C CA . ASP A 1 104 ? -6.560 2.079 2.868 1.00 95.00 104 ASP A CA 1
ATOM 844 C C . ASP A 1 104 ? -5.486 1.262 3.592 1.00 95.00 104 ASP A C 1
ATOM 846 O O . ASP A 1 104 ? -4.764 0.466 2.982 1.00 95.00 104 ASP A O 1
ATOM 850 N N . VAL A 1 105 ? -5.420 1.430 4.913 1.00 96.00 105 VAL A N 1
ATOM 851 C CA . VAL A 1 105 ? -4.556 0.662 5.812 1.00 96.00 105 VAL A CA 1
ATOM 852 C C . VAL A 1 105 ? -5.375 0.193 7.010 1.00 96.00 105 VAL A C 1
ATOM 854 O O . VAL A 1 105 ? -5.786 0.992 7.843 1.00 96.00 105 VAL A O 1
ATOM 857 N N . LEU A 1 106 ? -5.613 -1.115 7.098 1.00 93.31 106 LEU A N 1
ATOM 858 C CA . LEU A 1 106 ? -6.616 -1.700 7.988 1.00 93.31 106 LEU A CA 1
ATOM 859 C C . LEU A 1 106 ? -5.996 -2.754 8.917 1.00 93.31 106 LEU A C 1
ATOM 861 O O . LEU A 1 106 ? -5.186 -3.569 8.454 1.00 93.31 106 LEU A O 1
ATOM 865 N N . PRO A 1 107 ? -6.377 -2.802 10.206 1.00 90.56 107 PRO A N 1
ATOM 866 C CA . PRO A 1 107 ? -5.954 -3.865 11.105 1.00 90.56 107 PRO A CA 1
ATOM 867 C C . PRO 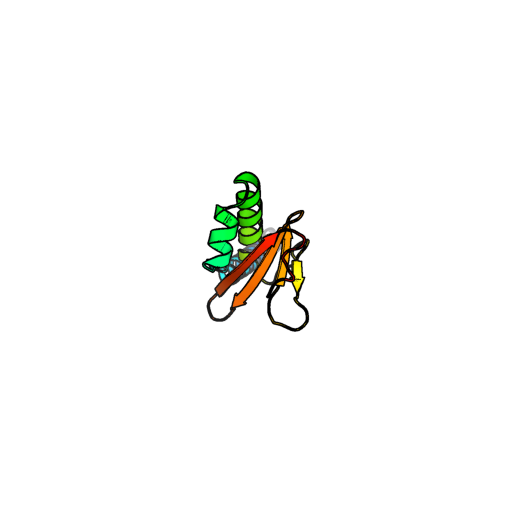A 1 107 ? -6.646 -5.194 10.762 1.00 90.56 107 PRO A C 1
ATOM 869 O O . PRO A 1 107 ? -7.577 -5.293 9.950 1.00 90.56 107 PRO A O 1
ATOM 872 N N . ARG A 1 108 ? -6.176 -6.280 11.373 1.00 78.88 108 ARG A N 1
ATOM 873 C CA . ARG A 1 108 ? -6.741 -7.613 11.180 1.00 78.88 108 ARG A CA 1
ATOM 874 C C . ARG A 1 108 ? -8.115 -7.685 11.836 1.00 78.88 108 ARG A C 1
ATOM 876 O O . ARG A 1 108 ? -8.213 -7.658 13.049 1.00 78.88 108 ARG A O 1
ATOM 883 N N . GLY A 1 109 ? -9.148 -7.835 11.009 1.00 71.75 109 GLY A N 1
ATOM 884 C CA . GLY A 1 109 ? -10.544 -7.950 11.450 1.00 71.75 109 GLY A CA 1
ATOM 885 C C . GLY A 1 109 ? -11.442 -6.828 10.926 1.00 71.75 109 GLY A C 1
ATOM 886 O O . GLY A 1 109 ? -12.614 -7.085 10.687 1.00 71.75 109 GLY A O 1
ATOM 887 N N . ASP A 1 110 ? -10.885 -5.648 10.630 1.00 65.50 110 ASP A N 1
ATOM 888 C CA . ASP A 1 110 ? -11.648 -4.509 10.082 1.00 65.50 110 ASP A CA 1
ATOM 889 C C . ASP A 1 110 ? -11.655 -4.442 8.551 1.00 65.50 110 ASP A C 1
ATOM 891 O O . ASP A 1 110 ? -12.397 -3.665 7.964 1.00 65.50 110 ASP A O 1
ATOM 895 N N . ALA A 1 111 ? -10.903 -5.312 7.872 1.00 54.22 111 ALA A N 1
ATOM 896 C CA . ALA A 1 111 ? -10.841 -5.356 6.407 1.00 54.22 111 ALA A CA 1
ATOM 897 C C . ALA A 1 111 ? -12.121 -5.864 5.701 1.00 54.22 111 ALA A C 1
ATOM 899 O O . ALA A 1 111 ? -12.063 -6.179 4.515 1.00 54.22 111 ALA A O 1
ATOM 900 N 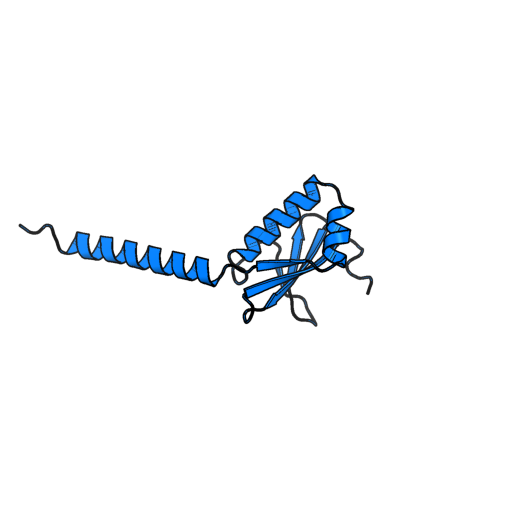N . TYR A 1 112 ? -13.237 -5.961 6.430 1.00 49.72 112 TYR A N 1
ATOM 901 C CA . TYR A 1 112 ? -14.567 -6.354 5.948 1.00 49.72 112 TYR A CA 1
ATOM 902 C C . TYR A 1 112 ? -15.689 -5.419 6.432 1.00 49.72 112 TYR A C 1
ATOM 904 O O . TYR A 1 112 ? -16.862 -5.778 6.365 1.00 49.72 112 TYR A O 1
ATOM 912 N N . ARG A 1 113 ? -15.360 -4.223 6.933 1.00 46.06 113 ARG A N 1
ATOM 913 C CA . ARG A 1 113 ? -16.360 -3.180 7.176 1.00 46.06 113 ARG A CA 1
ATOM 914 C C . ARG A 1 113 ? -16.287 -2.212 5.994 1.00 46.06 113 ARG A C 1
ATOM 916 O O . ARG A 1 113 ? -15.228 -1.626 5.800 1.00 46.06 113 ARG A O 1
ATOM 923 N N . HIS A 1 114 ? -17.396 -2.087 5.260 1.00 42.69 114 HIS A N 1
ATOM 924 C CA . HIS A 1 114 ? -17.630 -1.321 4.017 1.00 42.69 114 HIS A CA 1
ATOM 925 C C . HIS A 1 114 ? -17.556 -2.138 2.722 1.00 42.69 114 HIS A C 1
ATOM 927 O O . HIS A 1 114 ? -16.451 -2.556 2.309 1.00 42.69 114 HIS A O 1
#

Sequence (114 aa):
MRRSQSTINITYRYILLAINITIRYIISMHTIIYTKSAQQSLKNMQSAKAAQILEKVEHIARDPHGVHNNVTKLQGRDGYRLRVGDWRVLYTINNNQLVLLVVDVLPRGDAYRH

pLDDT: mean 86.8, std 13.64, range [42.69, 97.88]

Radius of gyration: 19.59 Å; chains: 1; bounding box: 66×22×47 Å

Foldseek 3Di:
DPPDDVVVVVVVVVVVVVVVVVVLQVLQAADEAEDPQAVVVLVPDDVVQSVQVVVLVNVCNSHVPDDDPQKDADPPDGFIWRDDPQKIWTWHADSVRSYIYGHHIDGRPCPPDD

Secondary structure (DSSP, 8-state):
---SSHHHHHHHHHHHHHHHHHHHHHHH--EEEE-HHHHHHHHHS-HHHHHHHHHHHHHHHHSTTS--TTEEEPSSSSSEEEEETTEEEEEEEETTTTEEEEEEEEETTTTT--